Protein AF-A0A926NB48-F1 (afdb_monomer)

Organism: NCBI:txid2771432

Mean predicted aligned error: 17.54 Å

InterPro domains:
  IPR058705 Alpha-helical endospore appendage domain-containing protein [PF26595] (7-83)

Structure (mmCIF, N/CA/C/O backbone):
data_AF-A0A926NB48-F1
#
_entry.id   AF-A0A926NB48-F1
#
loop_
_atom_site.group_PDB
_atom_site.id
_atom_site.type_symbol
_atom_site.label_atom_id
_atom_site.label_alt_id
_atom_site.label_comp_id
_atom_site.label_asym_id
_atom_site.label_entity_id
_atom_site.label_seq_id
_atom_site.pdbx_PDB_ins_code
_atom_site.Cartn_x
_atom_site.Cartn_y
_atom_site.Cartn_z
_atom_site.occupancy
_atom_site.B_iso_or_equiv
_atom_site.auth_seq_id
_atom_site.auth_comp_id
_atom_site.auth_asym_id
_atom_site.auth_atom_id
_atom_site.pdbx_PDB_model_num
ATOM 1 N N . MET A 1 1 ? -8.568 -21.030 32.981 1.00 39.81 1 MET A N 1
ATOM 2 C CA . MET A 1 1 ? -9.340 -19.771 33.003 1.00 39.81 1 MET A CA 1
ATOM 3 C C . MET A 1 1 ? -8.830 -18.941 31.843 1.00 39.81 1 MET A C 1
ATOM 5 O O . MET A 1 1 ? -7.649 -18.640 31.839 1.00 39.81 1 MET A O 1
ATOM 9 N N . SER A 1 2 ? -9.647 -18.697 30.820 1.00 53.81 2 SER A N 1
ATOM 10 C CA . SER A 1 2 ? -9.274 -17.809 29.714 1.00 53.81 2 SER A CA 1
ATOM 11 C C . SER A 1 2 ? -9.287 -16.373 30.230 1.00 53.81 2 SER A C 1
ATOM 13 O O . SER A 1 2 ? -10.339 -15.881 30.642 1.00 53.81 2 SER A O 1
ATOM 15 N N . GLU A 1 3 ? -8.118 -15.748 30.265 1.00 64.12 3 GLU A N 1
ATOM 16 C CA . GLU A 1 3 ? -7.939 -14.350 30.637 1.00 64.12 3 GLU A CA 1
ATOM 17 C C . GLU A 1 3 ? -8.549 -13.490 29.522 1.00 64.12 3 GLU A C 1
ATOM 19 O O . GLU A 1 3 ? -8.071 -13.478 28.391 1.00 64.12 3 GLU A O 1
ATOM 24 N N . TRP A 1 4 ? -9.700 -12.874 29.796 1.00 77.19 4 TRP A N 1
ATOM 25 C CA . TRP A 1 4 ? -10.352 -11.981 28.842 1.00 77.19 4 TRP A CA 1
ATOM 26 C C . TRP A 1 4 ? -9.674 -10.615 28.905 1.00 77.19 4 TRP A C 1
ATOM 28 O O . TRP A 1 4 ? -9.677 -9.972 29.955 1.00 77.19 4 TRP A O 1
ATOM 38 N N . TYR A 1 5 ? -9.124 -10.163 27.779 1.00 78.38 5 TYR A N 1
ATOM 39 C CA . TYR A 1 5 ? -8.558 -8.824 27.675 1.00 78.38 5 TYR A CA 1
ATOM 40 C C . TYR A 1 5 ? -9.659 -7.754 27.740 1.00 78.38 5 TYR A C 1
ATOM 42 O O . TYR A 1 5 ? -10.726 -7.926 27.137 1.00 78.38 5 TYR A O 1
ATOM 50 N N . PRO A 1 6 ? -9.424 -6.623 28.432 1.00 88.69 6 PRO A N 1
ATOM 51 C CA . PRO A 1 6 ? -10.331 -5.484 28.394 1.00 88.69 6 PRO A CA 1
ATOM 52 C C . PRO A 1 6 ? -10.530 -4.995 26.955 1.00 88.69 6 PRO A C 1
ATOM 54 O O . PRO A 1 6 ? -9.563 -4.787 26.226 1.00 88.69 6 PRO A O 1
ATOM 57 N N . LYS A 1 7 ? -11.778 -4.737 26.554 1.00 86.06 7 LYS A N 1
ATOM 58 C CA . LYS A 1 7 ? -12.138 -4.276 25.199 1.00 86.06 7 LYS A CA 1
ATOM 59 C C . LYS A 1 7 ? -11.279 -3.099 24.707 1.00 86.06 7 LYS A C 1
ATOM 61 O O . LYS A 1 7 ? -10.797 -3.122 23.582 1.00 86.06 7 LYS A O 1
ATOM 66 N N . LYS A 1 8 ? -11.025 -2.107 25.567 1.00 88.88 8 LYS A N 1
ATOM 67 C CA . LYS A 1 8 ? -10.168 -0.951 25.258 1.00 88.88 8 LYS A CA 1
ATOM 68 C C . LYS A 1 8 ? -8.727 -1.345 24.913 1.00 88.88 8 LYS A C 1
ATOM 70 O O . LYS A 1 8 ? -8.121 -0.737 24.038 1.00 88.88 8 LYS A O 1
ATOM 75 N N . GLN A 1 9 ? -8.181 -2.356 25.587 1.00 91.75 9 GLN A N 1
ATOM 76 C CA . GLN A 1 9 ? -6.851 -2.875 25.274 1.00 91.75 9 GLN A CA 1
ATOM 77 C C . GLN A 1 9 ? -6.844 -3.527 23.890 1.00 91.75 9 GLN A C 1
ATOM 79 O O . GLN A 1 9 ? -5.966 -3.222 23.093 1.00 91.75 9 GLN A O 1
ATOM 84 N N . VAL A 1 10 ? -7.867 -4.328 23.577 1.00 91.38 10 VAL A N 1
ATOM 85 C CA . VAL A 1 10 ? -8.018 -4.952 22.253 1.00 91.38 10 VAL A CA 1
ATOM 86 C C . VAL A 1 10 ? -8.105 -3.894 21.149 1.00 91.38 10 VAL A C 1
ATOM 88 O O . VAL A 1 10 ? -7.408 -4.003 20.146 1.00 91.38 10 VAL A O 1
ATOM 91 N N . ILE A 1 11 ? -8.899 -2.833 21.342 1.00 92.56 11 ILE A N 1
ATOM 92 C CA . ILE A 1 11 ? -9.002 -1.724 20.377 1.00 92.56 11 ILE A CA 1
ATOM 93 C C . ILE A 1 11 ? -7.641 -1.044 20.176 1.00 92.56 11 ILE A C 1
ATOM 95 O O . ILE A 1 11 ? -7.228 -0.831 19.038 1.00 92.56 11 ILE A O 1
ATOM 99 N N . ASN A 1 12 ? -6.919 -0.743 21.260 1.00 93.31 12 ASN A N 1
ATOM 100 C CA . ASN A 1 12 ? -5.595 -0.123 21.177 1.00 93.31 12 ASN A CA 1
ATOM 101 C C . ASN A 1 12 ? -4.583 -1.008 20.434 1.00 93.31 12 ASN A C 1
ATOM 103 O O . ASN A 1 12 ? -3.828 -0.508 19.603 1.00 93.31 12 ASN A O 1
ATOM 107 N N . GLU A 1 13 ? -4.569 -2.311 20.717 1.00 94.88 13 GLU A N 1
ATOM 108 C CA . GLU A 1 13 ? -3.688 -3.268 20.042 1.00 94.88 13 GLU A CA 1
ATOM 109 C C . GLU A 1 13 ? -4.028 -3.387 18.551 1.00 94.88 13 GLU A C 1
ATOM 111 O O . GLU A 1 13 ? -3.125 -3.394 17.714 1.00 94.88 13 GLU A O 1
ATOM 116 N N . MET A 1 14 ? -5.315 -3.396 18.193 1.00 95.00 14 MET A N 1
ATOM 117 C CA . MET A 1 14 ? -5.738 -3.417 16.790 1.00 95.00 14 MET A CA 1
ATOM 118 C C . MET A 1 14 ? -5.379 -2.117 16.053 1.00 95.00 14 MET A C 1
ATOM 120 O O . MET A 1 14 ? -4.912 -2.180 14.918 1.00 95.00 14 MET A O 1
ATOM 124 N N . MET A 1 15 ? -5.516 -0.951 16.693 1.00 96.19 15 MET A N 1
ATOM 125 C CA . MET A 1 15 ? -5.057 0.331 16.134 1.00 96.19 15 MET A CA 1
ATOM 126 C C . MET A 1 15 ? -3.541 0.341 15.905 1.00 96.19 15 MET A C 1
ATOM 128 O O . MET A 1 15 ? -3.075 0.779 14.854 1.00 96.19 15 MET A O 1
ATOM 132 N N . ALA A 1 16 ? -2.766 -0.178 16.862 1.00 97.00 16 ALA A N 1
ATOM 133 C CA . ALA A 1 16 ? -1.319 -0.301 16.718 1.00 97.00 16 ALA A CA 1
ATOM 134 C C . ALA A 1 16 ? -0.941 -1.244 15.564 1.00 97.00 16 ALA A C 1
ATOM 136 O O . ALA A 1 16 ? -0.023 -0.941 14.803 1.00 97.00 16 ALA A O 1
ATOM 137 N N . ALA A 1 17 ? -1.667 -2.353 15.394 1.00 97.69 17 ALA A N 1
ATOM 138 C CA . ALA A 1 17 ? -1.460 -3.274 14.280 1.00 97.69 17 ALA A CA 1
ATOM 139 C C . ALA A 1 17 ? -1.732 -2.614 12.916 1.00 97.69 17 ALA A C 1
ATOM 141 O O . ALA A 1 17 ? -0.929 -2.789 12.001 1.00 97.69 17 ALA A O 1
ATOM 142 N N . ILE A 1 18 ? -2.803 -1.817 12.792 1.00 97.12 18 ILE A N 1
ATOM 143 C CA . ILE A 1 18 ? -3.100 -1.043 11.571 1.00 97.12 18 ILE A CA 1
ATOM 144 C C . ILE A 1 18 ? -1.958 -0.068 11.268 1.00 97.12 18 ILE A C 1
ATOM 146 O O . ILE A 1 18 ? -1.421 -0.090 10.165 1.00 97.12 18 ILE A O 1
ATOM 150 N N . ALA A 1 19 ? -1.512 0.711 12.258 1.00 97.94 19 ALA A N 1
ATOM 151 C CA . ALA A 1 19 ? -0.412 1.661 12.075 1.00 97.94 19 ALA A CA 1
ATOM 152 C C . ALA A 1 19 ? 0.906 0.972 11.660 1.00 97.94 19 ALA A C 1
ATOM 154 O O . ALA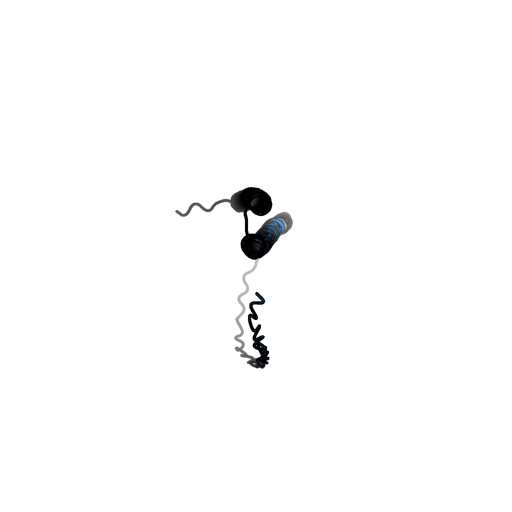 A 1 19 ? 1.674 1.493 10.847 1.00 97.94 19 ALA A O 1
ATOM 155 N N . HIS A 1 20 ? 1.179 -0.220 12.198 1.00 98.25 20 HIS A N 1
ATOM 156 C CA . HIS A 1 20 ? 2.317 -1.032 11.769 1.00 98.25 20 HIS A CA 1
ATOM 157 C C . HIS A 1 20 ? 2.180 -1.508 10.318 1.00 98.25 20 HIS A C 1
ATOM 159 O O . HIS A 1 20 ? 3.169 -1.483 9.580 1.00 98.25 20 HIS A O 1
ATOM 165 N N . GLU A 1 21 ? 0.983 -1.926 9.903 1.00 97.94 21 GLU A N 1
ATOM 166 C CA . GLU A 1 21 ? 0.715 -2.360 8.531 1.00 97.94 21 GLU A CA 1
ATOM 167 C C . GLU A 1 21 ? 0.864 -1.195 7.536 1.00 97.94 21 GLU A C 1
ATOM 169 O O . GLU A 1 21 ? 1.540 -1.359 6.521 1.00 97.94 21 GLU A O 1
ATOM 174 N N . GLU A 1 22 ? 0.362 -0.001 7.864 1.00 97.12 22 GLU A N 1
ATOM 175 C CA . GLU A 1 22 ? 0.547 1.224 7.062 1.00 97.12 22 GLU A CA 1
ATOM 176 C C . GLU A 1 22 ? 2.034 1.588 6.896 1.00 97.12 22 GLU A C 1
ATOM 178 O O . GLU A 1 22 ? 2.514 1.875 5.795 1.00 97.12 22 GLU A O 1
ATOM 183 N N . SER A 1 23 ? 2.812 1.517 7.979 1.00 97.56 23 SER A N 1
ATOM 184 C CA . SER A 1 23 ? 4.257 1.784 7.937 1.00 97.56 23 SER A CA 1
ATOM 185 C C . SER A 1 23 ? 5.010 0.783 7.045 1.00 97.56 23 SER A C 1
ATOM 187 O O . SER A 1 23 ? 5.909 1.151 6.273 1.00 97.56 23 SER A O 1
ATOM 189 N N . ALA A 1 24 ? 4.612 -0.492 7.095 1.00 98.12 24 ALA A N 1
ATOM 190 C CA . ALA A 1 24 ? 5.153 -1.523 6.218 1.00 98.12 24 ALA A CA 1
ATOM 191 C C . ALA A 1 24 ? 4.784 -1.270 4.745 1.00 98.12 24 ALA A C 1
ATOM 193 O O . ALA A 1 24 ? 5.655 -1.371 3.879 1.00 98.12 24 ALA A O 1
ATOM 194 N N . GLN A 1 25 ? 3.540 -0.878 4.454 1.00 97.88 25 GLN A N 1
ATOM 195 C CA . GLN A 1 25 ? 3.102 -0.536 3.095 1.00 97.88 25 GLN A CA 1
ATOM 196 C C . GLN A 1 25 ? 3.868 0.669 2.535 1.00 97.88 25 GLN A C 1
ATOM 198 O O . GLN A 1 25 ? 4.376 0.599 1.416 1.00 97.88 25 GLN A O 1
ATOM 203 N N . SER A 1 26 ? 4.084 1.718 3.335 1.00 98.00 26 SER A N 1
ATOM 204 C CA . SER A 1 26 ? 4.927 2.857 2.938 1.00 98.00 26 SER A CA 1
ATOM 205 C C . SER A 1 26 ? 6.351 2.423 2.571 1.00 98.00 26 SER A C 1
ATOM 207 O O . SER A 1 26 ? 6.940 2.921 1.609 1.00 98.00 26 SER A O 1
ATOM 209 N N . SER A 1 27 ? 6.906 1.466 3.316 1.00 98.38 27 SER A N 1
ATOM 210 C CA . SER A 1 27 ? 8.235 0.920 3.040 1.00 98.38 27 SER A CA 1
ATOM 211 C C . SER A 1 27 ? 8.268 0.126 1.731 1.00 98.38 27 SER A C 1
ATOM 213 O O . SER A 1 27 ? 9.208 0.286 0.955 1.00 98.38 27 SER A O 1
ATOM 215 N N . LEU A 1 28 ? 7.233 -0.668 1.439 1.00 98.25 28 LEU A N 1
ATOM 216 C CA . LEU A 1 28 ? 7.112 -1.387 0.165 1.00 98.25 28 LEU A CA 1
ATOM 217 C C . LEU A 1 28 ? 7.003 -0.430 -1.025 1.00 98.25 28 LEU A C 1
ATOM 219 O O . LEU A 1 28 ? 7.695 -0.625 -2.019 1.00 98.25 28 LEU A O 1
ATOM 223 N N . VAL A 1 29 ? 6.200 0.631 -0.908 1.00 98.19 29 VAL A N 1
ATOM 224 C CA . VAL A 1 29 ? 6.069 1.653 -1.961 1.00 98.19 29 VAL A CA 1
ATOM 225 C C . VAL A 1 29 ? 7.412 2.328 -2.245 1.00 98.19 29 VAL A C 1
ATOM 227 O O . VAL A 1 29 ? 7.763 2.531 -3.404 1.00 98.19 29 VAL A O 1
ATOM 230 N N . LYS A 1 30 ? 8.203 2.631 -1.207 1.00 98.31 30 LYS A N 1
ATOM 231 C CA . LYS A 1 30 ? 9.557 3.184 -1.384 1.00 98.31 30 LYS A CA 1
ATOM 232 C C . LYS A 1 30 ? 10.477 2.221 -2.130 1.00 98.31 30 LYS A C 1
ATOM 234 O O . LYS A 1 30 ? 11.190 2.650 -3.029 1.00 98.31 30 LYS A O 1
ATOM 239 N N . VAL A 1 31 ? 10.457 0.939 -1.767 1.00 98.19 31 VAL A N 1
ATOM 240 C CA . VAL A 1 31 ? 11.263 -0.088 -2.444 1.00 98.19 31 VAL A CA 1
ATOM 241 C C . VAL A 1 31 ? 10.857 -0.218 -3.912 1.00 98.19 31 VAL A C 1
ATOM 243 O O . VAL A 1 31 ? 11.734 -0.260 -4.774 1.00 98.19 31 VAL A O 1
ATOM 246 N N . GLU A 1 32 ? 9.556 -0.221 -4.210 1.00 98.00 32 GLU A N 1
ATOM 247 C CA . GLU A 1 32 ? 9.070 -0.276 -5.591 1.00 98.00 32 GLU A CA 1
ATOM 248 C C . GLU A 1 32 ? 9.486 0.973 -6.384 1.00 98.00 32 GLU A C 1
ATOM 250 O O . GLU A 1 32 ? 9.950 0.853 -7.515 1.00 98.00 32 GLU A O 1
ATOM 255 N N . ALA A 1 33 ? 9.432 2.165 -5.779 1.00 97.81 33 ALA A N 1
ATOM 256 C CA . ALA A 1 33 ? 9.919 3.391 -6.411 1.00 97.81 33 ALA A CA 1
ATOM 257 C C . ALA A 1 33 ? 11.416 3.304 -6.761 1.00 97.81 33 ALA A C 1
ATOM 259 O O . ALA A 1 33 ? 11.800 3.586 -7.896 1.00 97.81 33 ALA A O 1
ATOM 260 N N . THR A 1 34 ? 12.256 2.832 -5.833 1.00 98.00 34 THR A N 1
ATOM 261 C CA . THR A 1 34 ? 13.693 2.628 -6.092 1.00 98.00 34 THR A CA 1
ATOM 262 C C . THR A 1 34 ? 13.940 1.592 -7.191 1.00 98.00 34 THR A C 1
ATOM 264 O O . THR A 1 34 ? 14.842 1.758 -8.014 1.00 98.00 34 THR A O 1
ATOM 267 N N . LYS A 1 35 ? 13.134 0.527 -7.247 1.00 96.81 35 LYS A N 1
ATOM 268 C CA . LYS A 1 35 ? 13.198 -0.469 -8.324 1.00 96.81 35 LYS A CA 1
ATOM 269 C C . LYS A 1 35 ? 12.853 0.150 -9.682 1.00 96.81 35 LYS A C 1
ATOM 271 O O . LYS A 1 35 ? 13.582 -0.087 -10.643 1.00 96.81 35 LYS A O 1
ATOM 276 N N . ILE A 1 36 ? 11.795 0.959 -9.764 1.00 95.56 36 ILE A N 1
ATOM 277 C CA . ILE A 1 36 ? 11.410 1.663 -10.998 1.00 95.56 36 ILE A CA 1
ATOM 278 C C . ILE A 1 36 ? 12.534 2.599 -11.451 1.00 95.56 36 ILE A C 1
ATOM 280 O O . ILE A 1 36 ? 12.916 2.568 -12.619 1.00 95.56 36 ILE A O 1
ATOM 284 N N . GLU A 1 37 ? 13.107 3.388 -10.539 1.00 95.62 37 GLU A N 1
ATOM 285 C CA . GLU A 1 37 ? 14.239 4.274 -10.841 1.00 95.62 37 GLU A CA 1
ATOM 286 C C . GLU A 1 37 ? 15.434 3.501 -11.413 1.00 95.62 37 GLU A C 1
ATOM 288 O O . GLU A 1 37 ? 16.009 3.910 -12.425 1.00 95.62 37 GLU A O 1
ATOM 293 N N . ALA A 1 38 ? 15.773 2.354 -10.817 1.00 94.38 38 ALA A N 1
ATOM 294 C CA . ALA A 1 38 ? 16.856 1.501 -11.296 1.00 94.38 38 ALA A CA 1
ATOM 295 C C . ALA A 1 38 ? 16.579 0.932 -12.699 1.00 94.38 38 ALA A C 1
ATOM 297 O O . ALA A 1 38 ? 17.479 0.915 -13.540 1.00 94.38 38 ALA A O 1
ATOM 298 N N . ILE A 1 39 ? 15.342 0.509 -12.977 1.00 93.88 39 ILE A N 1
ATOM 299 C CA . ILE A 1 39 ? 14.940 0.013 -14.303 1.00 93.88 39 ILE A CA 1
ATOM 300 C C . ILE A 1 39 ? 15.006 1.135 -15.342 1.00 93.88 39 ILE A C 1
ATOM 302 O O . ILE A 1 39 ? 15.534 0.930 -16.435 1.00 93.88 39 ILE A O 1
ATOM 306 N N . VAL A 1 40 ? 14.522 2.333 -15.004 1.00 92.12 40 VAL A N 1
ATOM 307 C CA . VAL A 1 40 ? 14.591 3.499 -15.893 1.00 92.12 40 VAL A CA 1
ATOM 308 C C . VAL A 1 40 ? 16.045 3.846 -16.200 1.00 92.12 40 VAL A C 1
ATOM 310 O O . VAL A 1 40 ? 16.383 4.057 -17.364 1.00 92.12 40 VAL A O 1
ATOM 313 N N . GLU A 1 41 ? 16.929 3.854 -15.206 1.00 93.44 41 GLU A N 1
ATOM 314 C CA . GLU A 1 41 ? 18.346 4.137 -15.437 1.00 93.44 41 GLU A CA 1
ATOM 315 C C . GLU A 1 41 ? 19.028 3.049 -16.281 1.00 93.44 41 GLU A C 1
ATOM 317 O O . GLU A 1 41 ? 19.765 3.364 -17.216 1.00 93.44 41 GLU A O 1
ATOM 322 N N . HIS A 1 42 ? 18.707 1.775 -16.040 1.00 92.06 42 HIS A N 1
ATOM 323 C CA . HIS A 1 42 ? 19.186 0.668 -16.868 1.00 92.06 42 HIS A CA 1
ATOM 324 C C . HIS A 1 42 ? 18.704 0.778 -18.327 1.00 92.06 42 HIS A C 1
ATOM 326 O O . HIS A 1 42 ? 19.483 0.571 -19.262 1.00 92.06 42 HIS A O 1
ATOM 332 N N . SER A 1 43 ? 17.446 1.180 -18.535 1.00 90.31 43 SER A N 1
ATOM 333 C CA . SER A 1 43 ? 16.851 1.352 -19.868 1.00 90.31 43 SER A CA 1
ATOM 334 C C . SER A 1 43 ? 17.513 2.453 -20.697 1.00 90.31 43 SER A C 1
ATOM 336 O O . SER A 1 43 ? 17.585 2.336 -21.916 1.00 90.31 43 SER A O 1
ATOM 338 N N . LYS A 1 44 ? 18.073 3.488 -20.056 1.00 89.94 44 LYS A N 1
ATOM 339 C CA . LYS A 1 44 ? 18.824 4.542 -20.757 1.00 89.94 44 LYS A CA 1
ATOM 340 C C . LYS A 1 44 ? 20.179 4.059 -21.270 1.00 89.94 44 LYS A C 1
ATOM 342 O O . LYS A 1 44 ? 20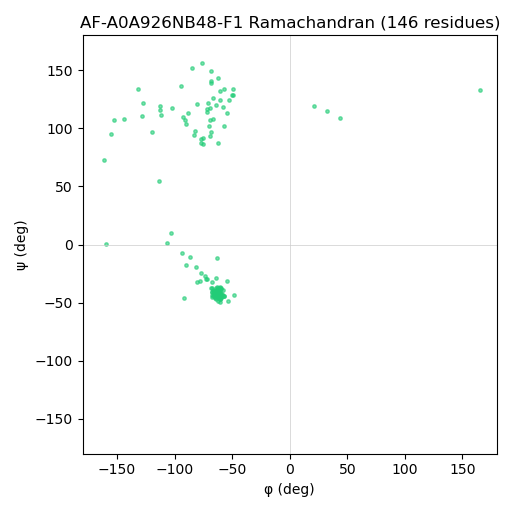.684 4.615 -22.241 1.00 89.94 44 LYS A O 1
ATOM 347 N N . GLN A 1 45 ? 20.793 3.091 -20.588 1.00 89.88 45 GLN A N 1
ATOM 348 C CA . GLN A 1 45 ? 22.150 2.634 -20.893 1.00 89.88 45 GLN A CA 1
ATOM 349 C C . GLN A 1 45 ? 22.156 1.463 -21.877 1.00 89.88 45 GLN A C 1
ATOM 351 O O . GLN A 1 45 ? 22.947 1.463 -22.819 1.00 89.88 45 GLN A O 1
ATOM 356 N N . SER A 1 46 ? 21.303 0.460 -21.652 1.00 85.94 46 SER A N 1
ATOM 357 C CA . SER A 1 46 ? 21.311 -0.773 -22.451 1.00 85.94 46 SER A CA 1
ATOM 358 C C . SER A 1 46 ? 20.018 -1.593 -22.403 1.00 85.94 46 SER A C 1
ATOM 360 O O . SER A 1 46 ? 19.983 -2.676 -22.983 1.00 85.94 46 SER A O 1
ATOM 362 N N . GLY A 1 47 ? 18.987 -1.150 -21.679 1.00 82.62 47 GLY A N 1
ATOM 363 C CA . GLY A 1 47 ? 17.750 -1.922 -21.531 1.00 82.62 47 GLY A CA 1
ATOM 364 C C . GLY A 1 47 ? 16.849 -1.879 -22.768 1.00 82.62 47 GLY A C 1
ATOM 365 O O . GLY A 1 47 ? 16.895 -0.946 -23.573 1.00 82.62 47 GLY A O 1
ATOM 366 N N . SER A 1 48 ? 16.007 -2.901 -22.909 1.00 90.12 48 SER A N 1
ATOM 367 C CA . SER A 1 48 ? 15.026 -2.994 -23.989 1.00 90.12 48 SER A CA 1
ATOM 368 C C . SER A 1 48 ? 13.744 -2.235 -23.638 1.00 90.12 48 SER A C 1
ATOM 370 O O . SER A 1 48 ? 13.337 -2.162 -22.479 1.00 90.12 48 SER A O 1
ATOM 372 N N . VAL A 1 49 ? 13.026 -1.748 -24.656 1.00 90.75 49 VAL A N 1
ATOM 373 C CA . VAL A 1 49 ? 11.647 -1.239 -24.500 1.00 90.75 49 VAL A CA 1
ATOM 374 C C . VAL A 1 49 ? 10.741 -2.297 -23.852 1.00 90.75 49 VAL A C 1
ATOM 376 O O . VAL A 1 49 ? 9.835 -1.960 -23.088 1.00 90.75 49 VAL A O 1
ATOM 379 N N . GLN A 1 50 ? 11.020 -3.580 -24.098 1.00 91.50 50 GLN A N 1
ATOM 380 C CA . GLN A 1 50 ? 10.294 -4.694 -23.495 1.00 91.50 50 GLN A CA 1
ATOM 381 C C . GLN A 1 50 ? 10.440 -4.729 -21.967 1.00 91.50 50 GLN A C 1
ATOM 383 O O . GLN A 1 50 ? 9.468 -5.024 -21.271 1.00 91.50 50 GLN A O 1
ATOM 388 N N . ASP A 1 51 ? 11.616 -4.378 -21.442 1.00 88.75 51 ASP A N 1
ATOM 389 C CA . ASP A 1 51 ? 11.879 -4.359 -20.000 1.00 88.75 51 ASP A CA 1
ATOM 390 C C . ASP A 1 51 ? 11.072 -3.248 -19.321 1.00 88.75 51 ASP A C 1
ATOM 392 O O . ASP A 1 51 ? 10.511 -3.447 -18.243 1.00 88.75 51 ASP A O 1
ATOM 396 N N . LEU A 1 52 ? 10.934 -2.096 -19.988 1.00 93.44 52 LEU A N 1
ATOM 397 C CA . LEU A 1 52 ? 10.114 -0.985 -19.506 1.00 93.44 52 LEU A CA 1
ATOM 398 C C . LEU A 1 52 ? 8.618 -1.332 -19.515 1.00 93.44 52 LEU A C 1
ATOM 400 O O . LEU A 1 52 ? 7.903 -1.017 -18.563 1.00 93.44 52 LEU A O 1
ATOM 404 N N . LEU A 1 53 ? 8.144 -2.012 -20.563 1.00 95.19 53 LEU A N 1
ATOM 405 C CA . LEU A 1 53 ? 6.762 -2.496 -20.636 1.00 95.19 53 LEU A CA 1
ATOM 406 C C . LEU A 1 53 ? 6.466 -3.532 -19.548 1.00 95.19 53 LEU A C 1
ATOM 408 O O . LEU A 1 53 ? 5.404 -3.478 -18.924 1.00 95.19 53 LEU A O 1
ATOM 412 N N . TYR A 1 54 ? 7.398 -4.454 -19.300 1.00 94.31 54 TYR A N 1
ATOM 413 C CA . TYR A 1 54 ? 7.271 -5.432 -18.223 1.00 94.31 54 TYR A CA 1
ATOM 414 C C . TYR A 1 54 ? 7.217 -4.743 -16.857 1.00 94.31 54 TYR A C 1
ATOM 416 O O . TYR A 1 54 ? 6.298 -4.999 -16.081 1.00 94.31 54 TYR A O 1
ATOM 424 N N . ALA A 1 55 ? 8.140 -3.815 -16.598 1.00 94.25 55 ALA A N 1
ATOM 425 C CA . ALA A 1 55 ? 8.171 -3.048 -15.359 1.00 94.25 55 ALA A CA 1
ATOM 426 C C . ALA A 1 55 ? 6.877 -2.256 -15.140 1.00 94.25 55 ALA A C 1
ATOM 428 O O . ALA A 1 55 ? 6.328 -2.280 -14.046 1.00 94.25 55 ALA A O 1
ATOM 429 N N . SER A 1 56 ? 6.338 -1.620 -16.184 1.00 96.00 56 SER A N 1
ATOM 430 C CA . SER A 1 56 ? 5.067 -0.895 -16.092 1.00 96.00 56 SER A CA 1
ATOM 431 C C . SER A 1 56 ? 3.901 -1.807 -15.700 1.00 96.00 56 SER A C 1
ATOM 433 O O . SER A 1 56 ? 3.100 -1.433 -14.843 1.00 96.00 56 SER A O 1
ATOM 435 N N . ARG A 1 57 ? 3.806 -3.005 -16.289 1.00 97.50 57 ARG A N 1
ATOM 436 C CA . ARG A 1 57 ? 2.765 -3.983 -15.931 1.00 97.50 57 ARG A CA 1
ATOM 437 C C . ARG A 1 57 ? 2.923 -4.474 -14.495 1.00 97.50 57 ARG A C 1
ATOM 439 O O . ARG A 1 57 ? 1.943 -4.517 -13.759 1.00 97.50 57 ARG A O 1
ATOM 446 N N . ASP A 1 58 ? 4.147 -4.801 -14.099 1.00 97.25 58 ASP A N 1
ATOM 447 C CA . ASP A 1 58 ? 4.460 -5.272 -12.749 1.00 97.25 58 ASP A CA 1
ATOM 448 C C . A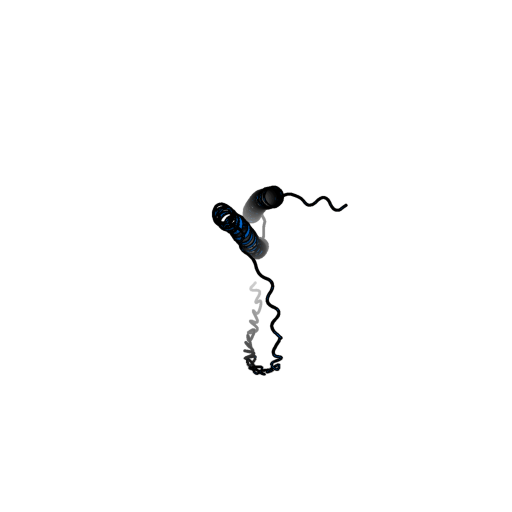SP A 1 58 ? 4.158 -4.200 -11.687 1.00 97.25 58 ASP A C 1
ATOM 450 O O . ASP A 1 58 ? 3.483 -4.474 -10.695 1.00 97.25 58 ASP A O 1
ATOM 454 N N . THR A 1 59 ? 4.539 -2.943 -11.939 1.00 97.88 59 THR A N 1
ATOM 455 C CA . THR A 1 59 ? 4.201 -1.806 -11.073 1.00 97.88 59 THR A CA 1
ATOM 456 C C . THR A 1 59 ? 2.692 -1.582 -10.982 1.00 97.88 59 THR A C 1
ATOM 458 O O . THR A 1 59 ? 2.191 -1.321 -9.889 1.00 97.88 59 THR A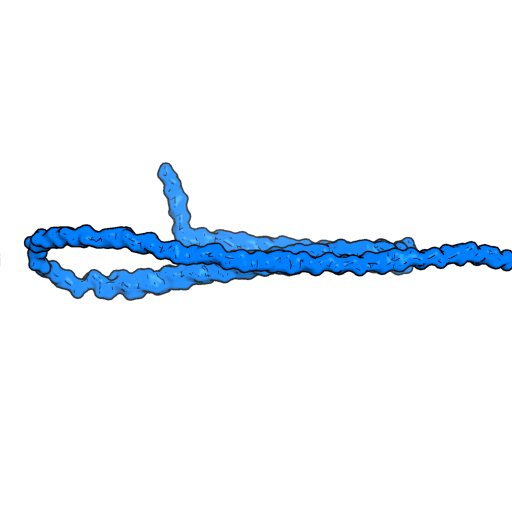 O 1
ATOM 461 N N . ASN A 1 60 ? 1.943 -1.716 -12.081 1.00 98.06 60 ASN A N 1
ATOM 462 C CA . ASN A 1 60 ? 0.482 -1.608 -12.031 1.00 98.06 60 ASN A CA 1
ATOM 463 C C . ASN A 1 60 ? -0.127 -2.693 -11.135 1.00 98.06 60 ASN A C 1
ATOM 465 O O . ASN A 1 60 ? -0.913 -2.374 -10.248 1.00 98.06 60 ASN A O 1
ATOM 469 N N . HIS A 1 61 ? 0.302 -3.950 -11.279 1.00 98.25 61 HIS A N 1
ATOM 470 C CA . HIS A 1 61 ? -0.156 -5.031 -10.403 1.00 98.25 61 HIS A CA 1
ATOM 471 C C . HIS A 1 61 ? 0.207 -4.797 -8.933 1.00 98.25 61 HIS A C 1
ATOM 473 O O . HIS A 1 61 ? -0.598 -5.075 -8.038 1.00 98.25 61 HIS A O 1
ATOM 479 N N . PHE A 1 62 ? 1.401 -4.265 -8.666 1.00 98.38 62 PHE A N 1
ATOM 480 C CA . PHE A 1 62 ? 1.794 -3.872 -7.318 1.00 98.38 62 PHE A CA 1
ATOM 481 C C . PHE A 1 62 ? 0.863 -2.790 -6.751 1.00 98.38 62 PHE A C 1
ATOM 483 O O . PHE A 1 62 ? 0.390 -2.923 -5.619 1.00 98.38 62 PHE A O 1
ATOM 490 N N . LEU A 1 63 ? 0.568 -1.744 -7.529 1.00 98.25 63 LEU A N 1
ATOM 491 C CA . LEU A 1 63 ? -0.320 -0.659 -7.111 1.00 98.25 63 LEU A CA 1
ATOM 492 C C . LEU A 1 63 ? -1.753 -1.145 -6.884 1.00 98.25 63 LEU A C 1
ATOM 494 O O . LEU A 1 63 ? -2.338 -0.795 -5.860 1.00 98.25 63 LEU A O 1
ATOM 498 N N . ASP A 1 64 ? -2.285 -2.007 -7.751 1.00 98.31 64 ASP A N 1
ATOM 499 C CA . ASP A 1 64 ? -3.603 -2.625 -7.565 1.00 98.31 64 ASP A CA 1
ATOM 500 C C . ASP A 1 64 ? -3.669 -3.379 -6.228 1.00 98.31 64 ASP A C 1
ATOM 502 O O . ASP A 1 64 ? -4.616 -3.226 -5.449 1.00 98.31 64 ASP A O 1
ATOM 506 N N . ALA A 1 65 ? -2.624 -4.149 -5.909 1.00 98.19 65 ALA A N 1
ATOM 507 C CA . ALA A 1 65 ? -2.523 -4.849 -4.634 1.00 98.19 65 ALA A CA 1
ATOM 508 C C . ALA A 1 65 ? -2.433 -3.892 -3.434 1.00 98.19 65 ALA A C 1
ATOM 510 O O . ALA A 1 65 ? -3.041 -4.169 -2.397 1.00 98.19 65 ALA A O 1
ATOM 511 N N . MET A 1 66 ? -1.706 -2.777 -3.550 1.00 98.19 66 MET A N 1
ATOM 512 C CA . MET A 1 66 ? -1.638 -1.763 -2.489 1.00 98.19 66 MET A CA 1
ATOM 513 C C . MET A 1 66 ? -2.994 -1.095 -2.262 1.00 98.19 66 MET A C 1
ATOM 515 O O . MET A 1 66 ? -3.445 -1.021 -1.123 1.00 98.19 66 MET A O 1
ATOM 519 N N . VAL A 1 67 ? -3.694 -0.699 -3.327 1.00 98.12 67 VAL A N 1
ATOM 520 C CA . VAL A 1 67 ? -5.031 -0.091 -3.229 1.00 98.12 67 VAL A CA 1
ATOM 521 C C . VAL A 1 67 ? -6.018 -1.041 -2.549 1.00 98.12 67 VAL A C 1
ATOM 523 O O . VAL A 1 67 ? -6.759 -0.628 -1.654 1.00 98.12 67 VAL A O 1
ATOM 526 N N . MET A 1 68 ? -6.000 -2.328 -2.910 1.00 98.06 68 MET A N 1
ATOM 527 C CA . MET A 1 68 ? -6.837 -3.333 -2.246 1.00 98.06 68 MET A CA 1
ATOM 528 C C . MET A 1 68 ? -6.513 -3.468 -0.753 1.00 98.06 68 MET A C 1
ATOM 530 O O . MET A 1 68 ? -7.426 -3.593 0.067 1.00 98.06 68 MET A O 1
ATOM 534 N N . LYS A 1 69 ? -5.230 -3.433 -0.376 1.00 97.69 69 LYS A N 1
ATOM 535 C CA . LYS A 1 69 ? -4.825 -3.509 1.034 1.00 97.69 69 LYS A CA 1
ATOM 536 C C . LYS A 1 69 ? -5.237 -2.273 1.829 1.00 97.69 69 LYS A C 1
ATOM 538 O O . LYS A 1 69 ? -5.768 -2.433 2.925 1.00 97.69 69 LYS A O 1
ATOM 543 N N . GLU A 1 70 ? -5.055 -1.079 1.278 1.00 97.56 70 GLU A N 1
ATOM 544 C CA . GLU A 1 70 ? -5.493 0.173 1.905 1.00 97.56 70 GLU A CA 1
ATOM 545 C C . GLU A 1 70 ? -7.010 0.183 2.122 1.00 97.56 70 GLU A C 1
ATOM 547 O O . GLU A 1 70 ? -7.504 0.504 3.204 1.00 97.56 70 GLU A O 1
ATOM 552 N N . TRP A 1 71 ? -7.773 -0.290 1.133 1.00 97.88 71 TRP A N 1
ATOM 553 C CA . TRP A 1 71 ? -9.218 -0.446 1.282 1.00 97.88 71 TRP A CA 1
ATOM 554 C C . TRP A 1 71 ? -9.595 -1.395 2.434 1.00 97.88 71 TRP A C 1
ATOM 556 O O . TRP A 1 71 ? -10.492 -1.088 3.225 1.00 97.88 71 TRP A O 1
ATOM 566 N N . LEU A 1 72 ? -8.894 -2.524 2.582 1.00 97.88 72 LEU A N 1
ATOM 567 C CA . LEU A 1 72 ? -9.116 -3.455 3.694 1.00 97.88 72 LEU A CA 1
ATOM 568 C C . LEU A 1 72 ? -8.750 -2.843 5.054 1.00 97.88 72 LEU A C 1
ATOM 570 O O . LEU A 1 72 ? -9.476 -3.062 6.029 1.00 97.88 72 LEU A O 1
ATOM 574 N N . LEU A 1 73 ? -7.656 -2.083 5.133 1.00 97.62 73 LEU A N 1
ATOM 575 C CA . LEU A 1 73 ? -7.250 -1.380 6.352 1.00 97.62 73 LEU A CA 1
ATOM 576 C C . LEU A 1 73 ? -8.290 -0.343 6.776 1.00 97.62 73 LEU A C 1
ATOM 578 O O . LEU A 1 73 ? -8.703 -0.341 7.938 1.00 97.62 73 LEU A O 1
ATOM 582 N N . LEU A 1 74 ? -8.804 0.445 5.830 1.00 97.50 74 LEU A N 1
ATOM 583 C CA . LEU A 1 74 ? -9.892 1.392 6.081 1.00 97.50 74 LEU A CA 1
ATOM 584 C C . LEU A 1 74 ? -11.139 0.689 6.621 1.00 97.50 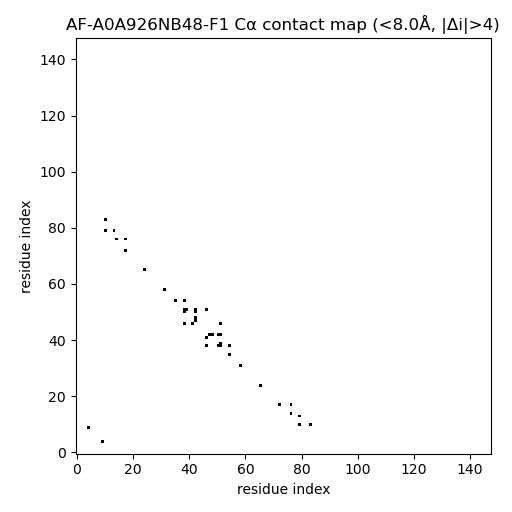74 LEU A C 1
ATOM 586 O O . LEU A 1 74 ? -11.718 1.132 7.611 1.00 97.50 74 LEU A O 1
ATOM 590 N N . LYS A 1 75 ? -11.527 -0.454 6.043 1.00 97.69 75 LYS A N 1
ATOM 591 C CA . LYS A 1 75 ? -12.673 -1.232 6.541 1.00 97.69 75 LYS A CA 1
ATOM 592 C C . LYS A 1 75 ? -12.449 -1.776 7.951 1.00 97.69 75 LYS A C 1
ATOM 594 O O . LYS A 1 75 ? -13.379 -1.793 8.757 1.00 97.69 75 LYS A O 1
ATOM 599 N N . ARG A 1 76 ? -11.226 -2.197 8.284 1.00 95.81 76 ARG A N 1
ATOM 600 C CA . ARG A 1 76 ? -10.873 -2.601 9.656 1.00 95.81 76 ARG A CA 1
ATOM 601 C C . ARG A 1 76 ? -10.953 -1.422 10.624 1.00 95.81 76 ARG A C 1
ATOM 603 O O . ARG A 1 76 ? -11.492 -1.591 11.717 1.00 95.81 76 ARG A O 1
ATOM 610 N N . LEU A 1 77 ? -10.470 -0.250 10.219 1.00 96.19 77 LEU A N 1
ATOM 611 C CA . LEU A 1 77 ? -10.533 0.969 11.020 1.00 96.19 77 LEU A CA 1
ATOM 612 C C . LEU A 1 77 ? -11.983 1.409 11.268 1.00 96.19 77 LEU A C 1
ATOM 614 O O . LEU A 1 77 ? -12.352 1.663 12.411 1.00 96.19 77 LEU A O 1
ATOM 618 N N . GLU A 1 78 ? -12.824 1.427 10.232 1.00 95.06 78 GLU A N 1
ATOM 619 C CA . GLU A 1 78 ? -14.262 1.705 10.359 1.00 95.06 78 GLU A CA 1
ATOM 620 C C . GLU A 1 78 ? -14.915 0.768 11.387 1.00 95.06 78 GLU A C 1
ATOM 622 O O . GLU A 1 78 ? -15.594 1.226 12.306 1.00 95.06 78 GLU A O 1
ATOM 627 N N . ASN A 1 79 ? -14.656 -0.540 11.287 1.00 93.06 79 ASN A N 1
ATOM 628 C CA . ASN A 1 79 ? -15.183 -1.528 12.232 1.00 93.06 79 ASN A CA 1
ATOM 629 C C . ASN A 1 79 ? -14.728 -1.265 13.676 1.00 93.06 79 ASN A C 1
ATOM 631 O O . ASN A 1 79 ? -15.519 -1.437 14.604 1.00 93.06 79 ASN A O 1
ATOM 635 N N . LEU A 1 80 ? -13.482 -0.831 13.883 1.00 93.62 80 LEU A N 1
ATOM 636 C CA . LEU A 1 80 ? -12.982 -0.456 15.209 1.00 93.62 80 LEU A CA 1
ATOM 637 C C . LEU A 1 80 ? -13.682 0.783 15.769 1.00 93.62 80 LEU A C 1
ATOM 639 O O . LEU A 1 80 ? -14.032 0.791 16.949 1.00 93.62 80 LEU A O 1
ATOM 643 N N . LEU A 1 81 ? 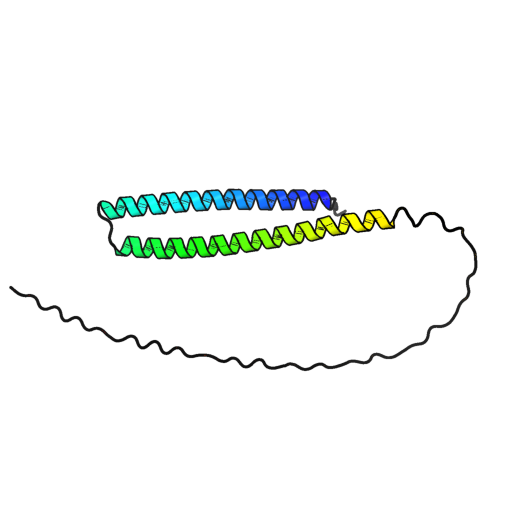-13.927 1.798 14.937 1.00 91.00 81 LEU A N 1
ATOM 644 C CA . LEU A 1 81 ? -14.641 3.009 15.352 1.00 91.00 81 LEU A CA 1
ATOM 645 C C . LEU A 1 81 ? -16.077 2.687 15.782 1.00 91.00 81 LEU A C 1
ATOM 647 O O . LEU A 1 81 ? -16.514 3.130 16.844 1.00 91.00 81 LEU A O 1
ATOM 651 N N . TYR A 1 82 ? -16.773 1.823 15.036 1.00 90.50 82 TYR A N 1
ATOM 652 C CA . TYR A 1 82 ? -18.090 1.333 15.451 1.00 90.50 82 TYR A CA 1
ATOM 653 C C . TYR A 1 82 ? -18.042 0.598 16.797 1.00 90.50 82 TYR A C 1
ATOM 655 O O . TYR A 1 82 ? -18.963 0.721 17.607 1.00 90.50 82 TYR A O 1
ATOM 663 N N . LEU A 1 83 ? -16.984 -0.169 17.072 1.00 86.75 83 LEU A N 1
ATOM 664 C CA . LEU A 1 83 ? -16.831 -0.837 18.364 1.00 86.75 83 LEU A CA 1
ATOM 665 C C . LEU A 1 83 ? -16.593 0.160 19.506 1.00 86.75 83 LEU A C 1
ATOM 667 O O . LEU A 1 83 ? -17.136 -0.066 20.590 1.00 86.75 83 LEU A O 1
ATOM 671 N N . ASP A 1 84 ? -15.838 1.240 19.294 1.00 85.19 84 ASP A N 1
ATOM 672 C CA . ASP A 1 84 ? -15.600 2.287 20.304 1.00 85.19 84 ASP A CA 1
ATOM 673 C C . ASP A 1 84 ? -16.878 3.078 20.635 1.00 85.19 84 ASP A C 1
ATOM 675 O O . ASP A 1 84 ? -17.218 3.259 21.806 1.00 85.19 84 ASP A O 1
ATOM 679 N N . ASP A 1 85 ? -17.656 3.481 19.628 1.00 76.44 85 ASP A N 1
ATOM 680 C CA . ASP A 1 85 ? -18.842 4.323 19.839 1.00 76.44 85 ASP A CA 1
ATOM 681 C C . ASP A 1 85 ? -19.974 3.616 20.598 1.00 76.44 85 ASP A C 1
ATOM 683 O O . ASP A 1 85 ? -20.631 4.226 21.447 1.00 76.44 85 ASP A O 1
ATOM 687 N N . ASN A 1 86 ? -20.120 2.301 20.417 1.00 69.44 86 ASN A N 1
ATOM 688 C CA . ASN A 1 86 ? -21.049 1.482 21.205 1.00 69.44 86 ASN A CA 1
ATOM 689 C C . ASN A 1 86 ? -20.714 1.444 22.717 1.00 69.44 86 ASN A C 1
ATOM 691 O O . ASN A 1 86 ? -21.514 0.967 23.520 1.00 69.44 86 ASN A O 1
ATOM 695 N N . GLU A 1 87 ? -19.544 1.930 23.148 1.00 60.84 87 GLU A N 1
ATOM 696 C CA . GLU A 1 87 ? -19.178 2.053 24.569 1.00 60.84 87 GLU A CA 1
ATOM 697 C C . GLU A 1 87 ? -19.770 3.303 25.233 1.00 60.84 87 GLU A C 1
ATOM 699 O O . GLU A 1 87 ? -20.114 3.292 26.421 1.00 60.84 87 GLU A O 1
ATOM 704 N N . LYS A 1 88 ? -19.930 4.382 24.459 1.00 57.28 88 LYS A N 1
ATOM 705 C CA . LYS A 1 88 ? -20.380 5.686 24.965 1.00 57.28 88 LYS A CA 1
ATOM 706 C C . LYS A 1 88 ? -21.873 5.671 25.312 1.00 57.28 88 LYS A C 1
ATOM 708 O O . LYS A 1 88 ? -22.281 6.335 26.261 1.00 57.28 88 LYS A O 1
ATOM 713 N N . GLU A 1 89 ? -22.679 4.852 24.636 1.00 54.84 89 GLU A N 1
ATOM 714 C CA . GLU A 1 89 ? -24.119 4.741 24.924 1.00 54.84 89 GLU A CA 1
ATOM 715 C C . GLU A 1 89 ? -24.445 3.885 26.163 1.00 54.84 89 GLU A C 1
ATOM 717 O O . GLU A 1 89 ? -25.399 4.173 26.894 1.00 54.84 89 GLU A O 1
ATOM 722 N N . VAL A 1 90 ? -23.635 2.867 26.473 1.00 53.88 90 VAL A N 1
ATOM 723 C CA . VAL A 1 90 ? -23.900 1.952 27.604 1.00 53.88 90 VAL A CA 1
ATOM 724 C C . VAL A 1 90 ? -23.623 2.616 28.961 1.00 53.88 90 VAL A C 1
ATOM 726 O O . VAL A 1 90 ? -24.266 2.293 29.961 1.00 53.88 90 VAL A O 1
ATOM 729 N N . THR A 1 91 ? -22.721 3.597 29.019 1.00 52.50 91 THR A N 1
ATOM 730 C CA . THR A 1 91 ? -22.406 4.304 30.275 1.00 52.50 91 THR A CA 1
ATOM 731 C C . THR A 1 91 ? -23.465 5.337 30.678 1.00 52.50 91 THR A C 1
ATOM 733 O O . THR A 1 91 ? -23.642 5.586 31.869 1.00 52.50 91 THR A O 1
ATOM 736 N N . LEU A 1 92 ? -24.245 5.872 29.732 1.00 51.69 92 LEU A N 1
ATOM 737 C CA . LEU A 1 92 ? -25.286 6.875 30.009 1.00 51.69 92 LEU A CA 1
ATOM 738 C C . LEU A 1 92 ? -26.610 6.278 30.516 1.00 51.69 92 LEU A C 1
ATOM 740 O O . LEU A 1 92 ? -27.408 6.982 31.142 1.00 51.69 92 LEU A O 1
ATOM 744 N N . THR A 1 93 ? -26.854 4.986 30.289 1.00 49.25 93 THR A N 1
ATOM 745 C CA . THR A 1 93 ? -28.088 4.311 30.732 1.00 49.25 93 THR A CA 1
ATOM 746 C C . THR A 1 93 ? -27.977 3.700 32.131 1.00 49.25 93 THR A C 1
ATOM 748 O O . THR A 1 93 ? -28.999 3.504 32.791 1.00 49.25 93 THR A O 1
ATOM 751 N N . ASN A 1 94 ? -26.760 3.496 32.650 1.00 48.38 94 ASN A N 1
ATOM 752 C CA . ASN A 1 94 ? -26.544 2.877 33.965 1.00 48.38 94 ASN A CA 1
ATOM 753 C C . ASN A 1 94 ? -26.572 3.853 35.158 1.00 48.38 94 ASN A C 1
ATOM 755 O O . ASN A 1 94 ? -26.663 3.413 36.301 1.00 48.38 94 ASN A O 1
ATOM 759 N N . THR A 1 95 ? -26.565 5.174 34.943 1.00 46.44 95 THR A N 1
ATOM 760 C CA . THR A 1 95 ? -26.638 6.160 36.048 1.00 46.44 95 THR A CA 1
ATOM 761 C C . THR A 1 95 ? -28.067 6.624 36.369 1.00 46.44 95 THR A C 1
ATOM 763 O O . THR A 1 95 ? -28.281 7.303 37.369 1.00 46.44 95 THR A O 1
ATOM 766 N N . LYS A 1 96 ? -29.077 6.249 35.568 1.00 47.47 96 LYS A N 1
ATOM 767 C CA . LYS A 1 96 ? -30.488 6.642 35.793 1.00 47.47 96 LYS A CA 1
ATOM 768 C C . LYS A 1 96 ? -31.399 5.522 36.315 1.00 47.47 96 LYS A C 1
ATOM 770 O O . LYS A 1 96 ? -32.576 5.776 36.546 1.00 47.47 96 LYS A O 1
ATOM 775 N N . ALA A 1 97 ? -30.880 4.316 36.557 1.00 47.56 97 ALA A N 1
ATOM 776 C CA . ALA A 1 97 ? -31.684 3.159 36.976 1.00 47.56 97 ALA A CA 1
ATOM 777 C C . ALA A 1 97 ? -31.593 2.799 38.477 1.00 47.56 97 ALA A C 1
ATOM 779 O O . ALA A 1 97 ? -32.119 1.769 38.885 1.00 47.56 97 ALA A O 1
ATOM 780 N N . SER A 1 98 ? -30.976 3.636 39.322 1.00 47.31 98 SER A N 1
ATOM 781 C CA . SER A 1 98 ? -30.875 3.401 40.775 1.00 47.31 98 SER A CA 1
ATOM 782 C C . SER A 1 98 ? -31.658 4.435 41.590 1.00 47.31 98 SER A C 1
ATOM 784 O O . SER A 1 98 ? -31.104 5.103 42.458 1.00 47.31 98 SER A O 1
ATOM 786 N N . ASN A 1 99 ? -32.948 4.595 41.292 1.00 49.84 99 ASN A N 1
ATOM 787 C CA . ASN A 1 99 ? -33.928 5.157 42.227 1.00 49.84 99 ASN A CA 1
ATOM 788 C C . ASN A 1 99 ? -35.348 4.783 41.777 1.00 49.84 99 ASN A C 1
ATOM 790 O O . ASN A 1 99 ? -36.103 5.610 41.277 1.00 49.84 99 ASN A O 1
ATOM 794 N N . TYR A 1 100 ? -35.714 3.514 41.957 1.00 40.22 100 TYR A N 1
ATOM 795 C CA . TYR A 1 100 ? -37.119 3.125 42.062 1.00 40.22 100 TYR A CA 1
ATOM 796 C C . TYR A 1 100 ? -37.311 2.296 43.337 1.00 40.22 100 TYR A C 1
ATOM 798 O O . TYR A 1 100 ? -36.640 1.274 43.503 1.00 40.22 100 TYR A O 1
ATOM 806 N N . PRO A 1 101 ? -38.185 2.729 44.263 1.00 45.03 101 PRO A N 1
ATOM 807 C CA . PRO A 1 101 ? -38.461 1.985 45.479 1.00 45.03 101 PRO A CA 1
ATOM 808 C C . PRO A 1 101 ? -39.200 0.679 45.170 1.00 45.03 101 PRO A C 1
ATOM 810 O O . PRO A 1 101 ? -40.124 0.627 44.357 1.00 45.03 101 PRO A O 1
ATOM 813 N N . GLN A 1 102 ? -38.790 -0.377 45.874 1.00 51.09 102 GLN A N 1
ATOM 814 C CA . GLN A 1 102 ? -39.470 -1.667 45.927 1.00 51.09 102 GLN A CA 1
ATOM 815 C C . GLN A 1 102 ? -40.961 -1.499 46.245 1.00 51.09 102 GLN A C 1
ATOM 817 O O . GLN A 1 102 ? -41.321 -0.936 47.277 1.00 51.09 102 GLN A O 1
ATOM 822 N N . SER A 1 103 ? -41.833 -2.102 45.436 1.00 47.59 103 SER A N 1
ATOM 823 C CA . SER A 1 103 ? -43.128 -2.579 45.934 1.00 47.59 103 SER A CA 1
ATOM 824 C C . SER A 1 103 ? -43.678 -3.770 45.132 1.00 47.59 103 SER A C 1
ATOM 826 O O . SER A 1 103 ? -44.088 -3.668 43.987 1.00 47.59 103 SER A O 1
ATOM 828 N N . VAL A 1 104 ? -43.610 -4.932 45.788 1.00 46.38 104 VAL A N 1
ATOM 829 C CA . VAL A 1 104 ? -44.644 -5.972 45.962 1.00 46.38 104 VAL A CA 1
ATOM 830 C C . VAL A 1 104 ? -45.673 -6.209 44.830 1.00 46.38 104 VAL A C 1
ATOM 832 O O . VAL A 1 104 ? -46.600 -5.430 44.662 1.00 46.38 104 VAL A O 1
ATOM 835 N N . LYS A 1 105 ? -45.655 -7.395 44.203 1.00 46.69 105 LYS A N 1
ATOM 836 C CA . LYS A 1 105 ? -46.537 -8.567 44.470 1.00 46.69 105 LYS A CA 1
ATOM 837 C C . LYS A 1 105 ? -46.446 -9.570 43.313 1.00 46.69 105 LYS A C 1
ATOM 839 O O . LYS A 1 105 ? -46.518 -9.217 42.145 1.00 46.69 105 LYS A O 1
ATOM 844 N N . LYS A 1 106 ? -46.280 -10.847 43.672 1.00 57.88 106 LYS A N 1
ATOM 845 C CA . LYS A 1 106 ? -46.360 -11.992 42.761 1.00 57.88 106 LYS A CA 1
ATOM 846 C C . LYS A 1 106 ? -47.813 -12.156 42.323 1.00 57.88 106 LYS A C 1
ATOM 848 O O . LYS A 1 106 ? -48.649 -12.470 43.165 1.00 57.88 106 LYS A O 1
ATOM 853 N N . GLU A 1 107 ? -48.086 -12.025 41.033 1.00 50.62 107 GLU A N 1
ATOM 854 C CA . GLU A 1 107 ? -49.345 -12.476 40.450 1.00 50.62 107 GLU A CA 1
ATOM 855 C C . GLU A 1 107 ? -49.035 -13.358 39.239 1.00 50.62 107 GLU A C 1
ATOM 857 O O . GLU A 1 107 ? -48.452 -12.938 38.241 1.00 50.62 107 GLU A O 1
ATOM 862 N N . GLN A 1 108 ? -49.326 -14.647 39.408 1.00 56.41 108 GLN A N 1
ATOM 863 C CA . GLN A 1 108 ? -49.218 -15.664 38.376 1.00 56.41 108 GLN A CA 1
ATOM 864 C C . GLN A 1 108 ? -50.323 -15.441 37.344 1.00 56.41 108 GLN A C 1
ATOM 866 O O . GLN A 1 108 ? -51.493 -15.570 37.691 1.00 56.41 108 GLN A O 1
ATOM 871 N N . MET A 1 109 ? -49.983 -15.237 36.070 1.00 50.81 109 MET A N 1
ATOM 872 C CA . MET A 1 109 ? -50.934 -15.466 34.980 1.00 50.81 109 MET A CA 1
ATOM 873 C C . MET A 1 109 ? -50.264 -16.035 33.724 1.00 50.81 109 MET A C 1
ATOM 875 O O . MET A 1 109 ? -49.527 -15.371 33.006 1.00 50.81 109 MET A O 1
ATOM 879 N N . LYS A 1 110 ? -50.561 -17.325 33.521 1.00 51.50 110 LYS A N 1
ATOM 880 C CA . LYS A 1 110 ? -50.828 -18.060 32.274 1.00 51.50 110 LYS A CA 1
ATOM 881 C C . LYS A 1 110 ? -50.315 -17.480 30.947 1.00 51.50 110 LYS A C 1
ATOM 883 O O . LYS A 1 110 ? -50.820 -16.492 30.426 1.00 51.50 110 LYS A O 1
ATOM 888 N N . ALA A 1 111 ? -49.454 -18.276 30.316 1.00 53.25 111 ALA A N 1
ATOM 889 C CA . ALA A 1 111 ? -49.108 -18.205 28.904 1.00 53.25 111 ALA A CA 1
ATOM 890 C C . ALA A 1 111 ? -50.314 -18.459 27.977 1.00 53.25 111 ALA A C 1
ATOM 892 O O . ALA A 1 111 ? -51.094 -19.386 28.218 1.00 53.25 111 ALA A O 1
ATOM 893 N N . PRO A 1 112 ? -50.383 -17.749 26.839 1.00 54.91 112 PRO A N 1
ATOM 894 C CA . PRO A 1 112 ? -51.007 -18.269 25.635 1.00 54.91 112 PRO A CA 1
ATOM 895 C C . PRO A 1 112 ? -49.981 -18.509 24.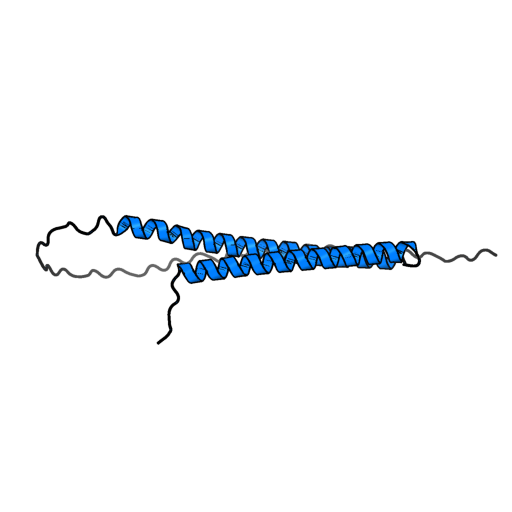517 1.00 54.91 112 PRO A C 1
ATOM 897 O O . PRO A 1 112 ? -49.329 -17.606 24.001 1.00 54.91 112 PRO A O 1
ATOM 900 N N . SER A 1 113 ? -49.921 -19.779 24.122 1.00 58.19 113 SER A N 1
ATOM 901 C CA . SER A 1 113 ? -49.370 -20.305 22.873 1.00 58.19 113 SER A CA 1
ATOM 902 C C . SER A 1 113 ? -49.904 -19.559 21.643 1.00 58.19 113 SER A C 1
ATOM 904 O O . SER A 1 113 ? -51.119 -19.392 21.513 1.00 58.19 113 SER A O 1
ATOM 906 N N . ARG A 1 114 ? -49.031 -19.177 20.694 1.00 54.41 114 ARG A N 1
ATOM 907 C CA . ARG A 1 114 ? -49.447 -18.845 19.317 1.00 54.41 114 ARG A CA 1
ATOM 908 C C . ARG A 1 114 ? -48.331 -19.021 18.274 1.00 54.41 114 ARG A C 1
ATOM 910 O O . ARG A 1 114 ? -47.533 -18.136 18.015 1.00 54.41 114 ARG A O 1
ATOM 917 N N . LYS A 1 115 ? -48.372 -20.212 17.667 1.00 55.00 115 LYS A N 1
ATOM 918 C CA . LYS A 1 115 ? -48.296 -20.536 16.227 1.00 55.00 115 LYS A CA 1
ATOM 919 C C . LYS A 1 115 ? -47.242 -19.813 15.371 1.00 55.00 115 LYS A C 1
ATOM 921 O O . LYS A 1 115 ? -47.424 -18.678 14.941 1.00 55.00 115 LYS A O 1
ATOM 926 N N . HIS A 1 116 ? -46.239 -20.597 14.974 1.00 51.19 116 HIS A N 1
ATOM 927 C CA . HIS A 1 116 ? -45.379 -20.370 13.816 1.00 51.19 116 HIS A CA 1
ATOM 928 C C . HIS A 1 116 ? -46.187 -20.059 12.549 1.00 51.19 116 HIS A C 1
ATOM 930 O O . HIS A 1 116 ? -47.048 -20.841 12.143 1.00 51.19 116 HIS A O 1
ATOM 936 N N . LYS A 1 117 ? -45.844 -18.961 11.872 1.00 57.47 117 LYS A N 1
ATOM 937 C CA . LYS A 1 117 ? -46.207 -18.728 10.473 1.00 57.47 117 LYS A CA 1
ATOM 938 C C . LYS A 1 117 ? -44.916 -18.576 9.675 1.00 57.47 117 LYS A C 1
ATOM 940 O O . LYS A 1 117 ? -44.314 -17.509 9.660 1.00 57.47 117 LYS A O 1
ATOM 945 N N . LYS A 1 118 ? -44.486 -19.674 9.046 1.00 58.41 118 LYS A N 1
ATOM 946 C CA . LYS A 1 118 ? -43.470 -19.660 7.988 1.00 58.41 118 LYS A CA 1
ATOM 947 C C . LYS A 1 118 ? -44.011 -18.802 6.841 1.00 58.41 118 LYS A C 1
ATOM 949 O O . LYS A 1 118 ? -45.109 -19.068 6.352 1.00 58.41 118 LYS A O 1
ATOM 954 N N . LYS A 1 119 ? -43.267 -17.777 6.432 1.00 60.19 119 LYS A N 1
ATOM 955 C CA . LYS A 1 119 ? -43.445 -17.135 5.130 1.00 60.19 119 LYS A CA 1
ATOM 956 C C . LYS A 1 119 ? -42.220 -17.456 4.288 1.00 60.19 119 LYS A C 1
ATOM 958 O O . LYS A 1 119 ? -41.122 -17.014 4.599 1.00 60.19 119 LYS A O 1
ATOM 963 N N . ASN A 1 120 ? -42.467 -18.259 3.260 1.00 51.91 120 ASN A N 1
ATOM 964 C CA . ASN A 1 120 ? -41.625 -18.408 2.085 1.00 51.91 120 ASN A CA 1
ATOM 965 C C . ASN A 1 120 ? -41.532 -17.051 1.385 1.00 51.91 120 ASN A C 1
ATOM 967 O O . ASN A 1 120 ? -42.573 -16.432 1.151 1.00 51.91 120 ASN A O 1
ATOM 971 N N . ILE A 1 121 ? -40.326 -16.621 1.024 1.00 52.34 121 ILE A N 1
ATOM 972 C CA . ILE A 1 121 ? -40.116 -15.621 -0.022 1.00 52.34 121 ILE A CA 1
ATOM 973 C C . ILE A 1 121 ? -39.033 -16.165 -0.947 1.00 52.34 121 ILE A C 1
ATOM 975 O O . ILE A 1 121 ? -38.063 -16.775 -0.507 1.00 52.34 121 ILE A O 1
ATOM 979 N N . ALA A 1 122 ? -39.351 -16.036 -2.226 1.00 52.00 122 ALA A N 1
ATOM 980 C CA . ALA A 1 122 ? -38.810 -16.731 -3.367 1.00 52.00 122 ALA A CA 1
ATOM 981 C C . ALA A 1 122 ? -37.356 -16.367 -3.679 1.00 52.00 122 ALA A C 1
ATOM 983 O O . ALA A 1 122 ? -36.930 -15.229 -3.502 1.00 52.00 122 ALA A O 1
ATOM 984 N N . HIS A 1 123 ? -36.655 -17.360 -4.223 1.00 50.97 123 HIS A N 1
ATOM 985 C CA . HIS A 1 123 ? -35.497 -17.181 -5.083 1.00 50.97 123 HIS A CA 1
ATOM 986 C C . HIS A 1 123 ? -35.911 -16.336 -6.295 1.00 50.97 123 HIS A C 1
ATOM 988 O O . HIS A 1 123 ? -36.781 -16.753 -7.059 1.00 50.97 123 HIS A O 1
ATOM 994 N N . SER A 1 124 ? -35.306 -15.162 -6.461 1.00 53.03 124 SER A N 1
ATOM 995 C CA . SER A 1 124 ? -35.246 -14.491 -7.756 1.00 53.03 124 SER A CA 1
ATOM 996 C C . SER A 1 124 ? -33.943 -14.909 -8.423 1.00 53.03 124 SER A C 1
ATOM 998 O O . SER A 1 124 ? -32.864 -14.546 -7.954 1.00 53.03 124 SER A O 1
ATOM 1000 N N . SER A 1 125 ? -34.072 -15.712 -9.474 1.00 53.59 125 SER A N 1
ATOM 1001 C CA . SER A 1 125 ? -33.035 -15.942 -10.470 1.00 53.59 125 SER A CA 1
ATOM 1002 C C . SER A 1 125 ? -32.567 -14.591 -11.006 1.00 53.59 125 SER A C 1
ATOM 1004 O O . SER A 1 125 ? -33.394 -13.779 -11.418 1.00 53.59 125 SER A O 1
ATOM 1006 N N . ILE A 1 126 ? -31.267 -14.335 -10.919 1.00 60.09 126 ILE A N 1
ATOM 1007 C CA . ILE A 1 126 ? -30.605 -13.272 -11.665 1.00 60.09 126 ILE A CA 1
ATOM 1008 C C . ILE A 1 126 ? -29.918 -13.998 -12.809 1.00 60.09 126 ILE A C 1
ATOM 1010 O O . ILE A 1 126 ? -29.135 -14.915 -12.567 1.00 60.09 126 ILE A O 1
ATOM 1014 N N . ASP A 1 127 ? -30.342 -13.649 -14.015 1.00 58.56 127 ASP A N 1
ATOM 1015 C CA . ASP A 1 127 ? -29.846 -14.186 -15.267 1.00 58.56 127 ASP A CA 1
ATOM 1016 C C . ASP A 1 127 ? -28.385 -13.753 -15.465 1.00 58.56 127 ASP A C 1
ATOM 1018 O O . ASP A 1 127 ? -28.046 -12.572 -15.365 1.00 58.56 127 ASP A O 1
ATOM 1022 N N . ASP A 1 128 ? -27.528 -14.746 -15.695 1.00 51.75 128 ASP A N 1
ATOM 1023 C CA . ASP A 1 128 ? -26.142 -14.585 -16.114 1.00 51.75 128 ASP A CA 1
ATOM 1024 C C . ASP A 1 128 ? -26.125 -14.192 -17.600 1.00 51.75 128 ASP A C 1
ATOM 1026 O O . ASP A 1 128 ? -26.107 -15.053 -18.482 1.00 51.75 128 ASP A O 1
ATOM 1030 N N . ASP A 1 129 ? -26.131 -12.889 -17.887 1.00 60.06 129 ASP A N 1
ATOM 1031 C CA . ASP A 1 129 ? -25.782 -12.373 -19.215 1.00 60.06 129 ASP A CA 1
ATOM 1032 C C . ASP A 1 129 ? -24.257 -12.448 -19.388 1.00 60.06 129 ASP A C 1
ATOM 1034 O O . ASP A 1 129 ? -23.499 -11.523 -19.084 1.00 60.06 129 ASP A O 1
ATOM 1038 N N . ILE A 1 130 ? -23.822 -13.618 -19.851 1.00 55.44 130 ILE A N 1
ATOM 1039 C CA . ILE A 1 130 ? -22.504 -13.881 -20.424 1.00 55.44 130 ILE A CA 1
ATOM 1040 C C . ILE A 1 130 ? -22.423 -13.099 -21.742 1.00 55.44 130 ILE A C 1
ATOM 1042 O O . ILE A 1 130 ? -23.085 -13.444 -22.719 1.00 55.44 130 ILE A O 1
ATOM 1046 N N . LEU A 1 131 ? -21.630 -12.028 -21.760 1.00 65.06 131 LEU A N 1
ATOM 1047 C CA . LEU A 1 131 ? -21.182 -11.391 -22.996 1.00 65.06 131 LEU A CA 1
ATOM 1048 C C . LEU A 1 131 ? -19.866 -12.051 -23.414 1.00 65.06 131 LEU A C 1
ATOM 1050 O O . LEU A 1 131 ? -18.817 -11.804 -22.819 1.00 65.06 131 LEU A O 1
ATOM 1054 N N . ASP A 1 132 ? -19.962 -12.915 -24.422 1.00 56.97 132 ASP A N 1
ATOM 1055 C CA . ASP A 1 132 ? -18.835 -13.415 -25.202 1.00 56.97 132 ASP A CA 1
ATOM 1056 C C . ASP A 1 132 ? -18.280 -12.257 -26.052 1.00 56.97 132 ASP A C 1
ATOM 1058 O O . ASP A 1 132 ? -18.775 -11.965 -27.142 1.00 56.97 132 ASP A O 1
ATOM 1062 N N . ASP A 1 133 ? -17.268 -11.558 -25.534 1.00 60.75 133 ASP A N 1
ATOM 1063 C CA . ASP A 1 133 ? -16.448 -10.642 -26.331 1.00 60.75 133 ASP A CA 1
ATOM 1064 C C . ASP A 1 133 ? -15.452 -11.467 -27.165 1.00 60.75 133 ASP A C 1
ATOM 1066 O O . ASP A 1 133 ? -14.313 -11.729 -26.764 1.00 60.75 133 ASP A O 1
ATOM 1070 N N . ASP A 1 134 ? -15.910 -11.877 -28.349 1.00 62.16 134 ASP A N 1
ATOM 1071 C CA . ASP A 1 134 ? -15.085 -12.376 -29.450 1.00 62.16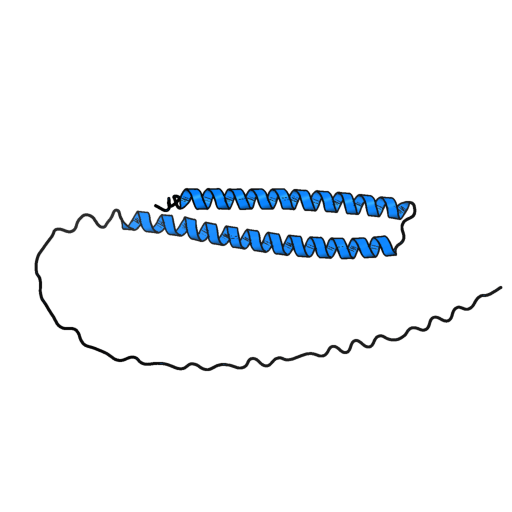 134 ASP A CA 1
ATOM 1072 C C . ASP A 1 134 ? -14.121 -11.268 -29.921 1.00 62.16 134 ASP A C 1
ATOM 1074 O O . ASP A 1 134 ? -14.406 -10.494 -30.839 1.00 62.16 134 ASP A O 1
ATOM 1078 N N . LEU A 1 135 ? -12.950 -11.171 -29.285 1.00 66.38 135 LEU A N 1
ATOM 1079 C CA . LEU A 1 135 ? -11.844 -10.355 -29.785 1.00 66.38 135 LEU A CA 1
ATOM 1080 C C . LEU A 1 135 ? -11.055 -11.138 -30.843 1.00 66.38 135 LEU A C 1
ATOM 1082 O O . LEU A 1 135 ? -10.140 -11.907 -30.545 1.00 66.38 135 LEU A O 1
ATOM 1086 N N . ASP A 1 136 ? -11.447 -10.899 -32.093 1.00 68.94 136 ASP A N 1
ATOM 1087 C CA . ASP A 1 136 ? -10.776 -11.275 -33.338 1.00 68.94 136 ASP A CA 1
ATOM 1088 C C . ASP A 1 136 ? -9.342 -10.706 -33.386 1.00 68.94 136 ASP A C 1
ATOM 1090 O O . ASP A 1 136 ? -9.113 -9.515 -33.627 1.00 68.94 136 ASP A O 1
ATOM 1094 N N . TYR A 1 137 ? -8.352 -11.561 -33.114 1.00 63.12 137 TYR A N 1
ATOM 1095 C CA . TYR A 1 137 ? -6.939 -11.245 -33.310 1.00 63.12 137 TYR A CA 1
ATOM 1096 C C . TYR A 1 137 ? -6.602 -11.334 -34.800 1.00 63.12 137 TYR A C 1
ATOM 1098 O O . TYR A 1 137 ? -6.183 -12.375 -35.304 1.00 63.12 137 TYR A O 1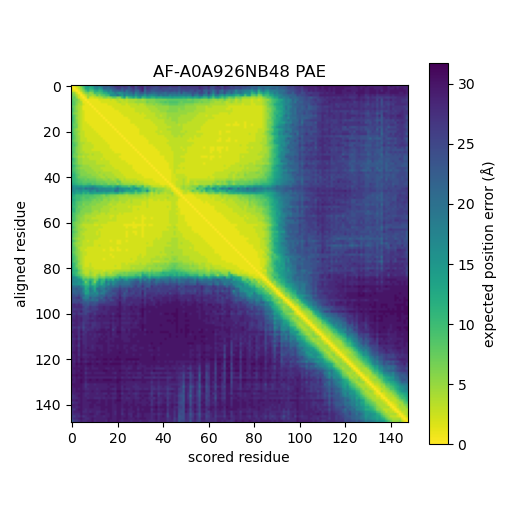
ATOM 1106 N N . GLY A 1 138 ? -6.742 -10.200 -35.487 1.00 61.62 138 GLY A N 1
ATOM 1107 C CA . GLY A 1 138 ? -6.228 -10.004 -36.836 1.00 61.62 138 GLY A CA 1
ATOM 1108 C C . GLY A 1 138 ? -4.727 -10.307 -36.917 1.00 61.62 138 GLY A C 1
ATOM 1109 O O . GLY A 1 138 ? -3.889 -9.599 -36.358 1.00 61.62 138 GLY A O 1
ATOM 1110 N N . GLU A 1 139 ? -4.407 -11.371 -37.643 1.00 61.44 139 GLU A N 1
ATOM 1111 C CA . GLU A 1 139 ? -3.069 -11.849 -37.972 1.00 61.44 139 GLU A CA 1
ATOM 1112 C C . GLU A 1 139 ? -2.379 -10.852 -38.926 1.00 61.44 139 GLU A C 1
ATOM 1114 O O . GLU A 1 139 ? -2.606 -10.849 -40.136 1.00 61.44 139 GLU A O 1
ATOM 1119 N N . GLN A 1 140 ? -1.551 -9.945 -38.391 1.00 65.19 140 GLN A N 1
ATOM 1120 C CA . GLN A 1 140 ? -0.691 -9.095 -39.221 1.00 65.19 140 GLN A CA 1
ATOM 1121 C C . GLN A 1 140 ? 0.580 -9.853 -39.611 1.00 65.19 140 GLN A C 1
ATOM 1123 O O . GLN A 1 140 ? 1.560 -9.908 -38.872 1.00 65.19 140 GLN A O 1
ATOM 1128 N N . VAL A 1 141 ? 0.547 -10.412 -40.819 1.00 63.12 141 VAL A N 1
ATOM 1129 C CA . VAL A 1 141 ? 1.712 -10.916 -41.549 1.00 63.12 141 VAL A CA 1
ATOM 1130 C C . VAL A 1 141 ? 2.558 -9.719 -41.993 1.00 63.12 141 VAL A C 1
ATOM 1132 O O . VAL A 1 141 ? 2.219 -9.034 -42.959 1.00 63.12 141 VAL A O 1
ATOM 1135 N N . ILE A 1 142 ? 3.658 -9.447 -41.291 1.00 66.62 142 ILE A N 1
ATOM 1136 C CA . ILE A 1 142 ? 4.707 -8.549 -41.786 1.00 66.62 142 ILE A CA 1
ATOM 1137 C C . ILE A 1 142 ? 5.711 -9.423 -42.536 1.00 66.62 142 ILE A C 1
ATOM 1139 O O . ILE A 1 142 ? 6.442 -10.207 -41.938 1.00 66.62 142 ILE A O 1
ATOM 1143 N N . ASN A 1 143 ? 5.687 -9.317 -43.864 1.00 63.88 143 ASN A N 1
ATOM 1144 C CA . ASN A 1 143 ? 6.693 -9.908 -44.734 1.00 63.88 143 ASN A CA 1
ATOM 1145 C C . ASN A 1 143 ? 8.001 -9.122 -44.587 1.00 63.88 143 ASN A C 1
ATOM 1147 O O . ASN A 1 143 ? 8.058 -7.944 -44.943 1.00 63.88 143 ASN A O 1
ATOM 1151 N N . ASP A 1 144 ? 9.038 -9.796 -44.097 1.00 63.16 144 ASP A N 1
ATOM 1152 C CA . ASP A 1 144 ? 10.422 -9.351 -44.210 1.00 63.16 144 ASP A CA 1
ATOM 1153 C C . ASP A 1 144 ? 10.827 -9.327 -45.689 1.00 63.16 144 ASP A C 1
ATOM 1155 O O . ASP A 1 144 ? 10.820 -10.355 -46.370 1.00 63.16 144 ASP A O 1
ATOM 1159 N N . SER A 1 145 ? 11.202 -8.148 -46.178 1.00 66.19 145 SER A N 1
ATOM 1160 C CA . SER A 1 145 ? 11.903 -7.981 -47.449 1.00 66.19 145 SER A CA 1
ATOM 1161 C C . SER A 1 145 ? 13.315 -7.484 -47.128 1.00 66.19 145 SER A C 1
ATOM 1163 O O . SER A 1 145 ? 13.443 -6.401 -46.553 1.00 66.19 145 SER A O 1
ATOM 1165 N N . PRO A 1 146 ? 14.376 -8.250 -47.431 1.00 71.69 146 PRO A N 1
ATOM 1166 C CA . PRO A 1 146 ? 15.742 -7.763 -47.348 1.00 71.69 146 PRO A CA 1
ATOM 1167 C C . PRO A 1 146 ? 16.109 -7.117 -48.687 1.00 71.69 146 PRO A C 1
ATOM 1169 O O . PRO A 1 146 ? 16.199 -7.816 -49.693 1.00 71.69 146 PRO A O 1
ATOM 1172 N N . ASP A 1 147 ? 16.318 -5.801 -48.690 1.00 72.38 147 ASP A N 1
ATOM 1173 C CA . ASP A 1 147 ? 16.962 -5.124 -49.815 1.00 72.38 147 ASP A CA 1
ATOM 1174 C C . ASP A 1 147 ? 18.469 -4.985 -49.556 1.00 72.38 147 ASP A C 1
ATOM 1176 O O . ASP A 1 147 ? 18.916 -4.704 -48.439 1.00 72.38 147 ASP A O 1
ATOM 1180 N N . GLU A 1 148 ? 19.188 -5.277 -50.638 1.00 62.34 148 GLU A N 1
ATOM 1181 C CA . GLU A 1 148 ? 20.628 -5.447 -50.857 1.00 62.34 148 GLU A CA 1
ATOM 1182 C C . GLU A 1 148 ? 21.503 -4.214 -50.571 1.00 62.34 148 GLU A C 1
ATOM 1184 O O . GLU A 1 148 ? 21.038 -3.062 -50.740 1.00 62.34 148 GLU A O 1
#

Sequence (148 aa):
MSEWYPKKQVINEMMAAIAHEESAQSSLVKVEATKIEAIVEHSKQSGSVQDLLYASRDTNHFLDAMVMKEWLLLKRLENLLYLDDNEKEVTLTNTKASNYPQSVKKEQMKAPSRKHKKKNIAHSSIDDDILDDDLDYGEQVINDSPDE

Solvent-accessible surface area (backbone atoms only — not comparable to full-atom values): 9766 Å² total; per-residue (Å²): 131,85,85,78,76,56,68,69,57,54,52,51,52,52,52,52,50,50,55,52,52,52,55,49,50,55,51,51,54,52,53,51,50,54,50,51,53,51,50,54,56,43,41,75,74,76,44,53,74,66,56,53,53,50,49,52,53,53,50,50,55,51,49,54,53,48,54,55,48,53,53,51,50,52,53,52,49,52,54,50,51,57,59,55,55,64,52,64,61,60,63,68,61,67,77,74,72,86,82,74,85,89,76,89,80,94,76,91,76,82,87,79,90,78,79,91,76,89,76,89,78,80,88,76,86,76,82,83,83,79,78,82,80,81,78,80,79,79,81,80,83,77,80,89,76,89,83,134

Secondary structure (DSSP, 8-state):
---PPPHHHHHHHHHHHHHHHHHHHHHHHHHHHHHHHHHHHHHHHT--HHHHHHHHHHHHHHHHHHHHHHHHHHHHHHHHHHHHHHHHHHHHHSSSSS--------------------------PPP---------------------

Foldseek 3Di:
DPDDDDPVVVLVVLVVVLVVVVVVLVVVVVVLVVVLVVQVVCCVPDDDPVSNVVSVVVVVVVVVVSVVVVVVSVVSVVVSVVVVVVVVVVVVVVVPPPDDDDDDDDDDDDDDDDDDDDDDDDDDDDDPPDDPPPPDDPDDDDDDDDDD

Nearest PDB structures (foldseek):
  6b87-assembly1_A-2  TM=8.590E-01  e=8.748E-01  synthetic construct
  6wa9-assembly1_L  TM=7.608E-01  e=7.169E-01  Chlamydia pneumoniae
  6wa9-assembly1_N  TM=7.412E-01  e=6.708E-01  Chlamydia pneumoniae

pLDDT: mean 77.21, std 19.91, range [39.81, 98.38]

Radius of gyration: 32.23 Å; Cα contacts (8 Å, |Δi|>4): 21; chains: 1; bounding box: 73×27×97 Å